Protein AF-A0A497M819-F1 (afdb_monomer)

Foldseek 3Di:
DDDQDDPVLLDPPRDPVVSVVSLLVSLVVVLVVCLVVVAQEDFAADLVLLVVVLVVCVVVVVDDDPSVNVVSPPPRNVSRVSSCVCNVVSNHHYDHFHLPQLQPHPQLVCQCVVVVDDRVVSSSVVRVVRRVVVVVVVVVVVD

Solvent-accessible surface area (backbone atoms only — not comparable to full-atom values): 8228 Å² total; per-residue (Å²): 141,86,84,87,80,67,72,68,60,74,42,90,88,52,55,70,68,68,34,50,54,52,50,53,49,49,51,47,57,49,50,52,51,39,40,78,69,70,49,57,68,45,53,40,69,33,59,66,62,53,51,50,51,51,52,50,41,63,71,70,64,67,71,60,56,75,66,57,52,53,58,54,66,64,49,55,54,56,49,52,52,51,48,60,69,50,32,55,82,61,69,24,43,73,39,70,17,82,60,81,53,37,83,79,34,70,69,32,54,52,45,18,66,77,65,73,36,53,75,65,57,28,25,51,50,53,36,41,54,46,19,51,52,50,50,52,54,51,55,66,72,76,108

pLDDT: mean 84.32, std 12.42, range [53.41, 96.88]

Sequence (143 aa):
VKTFWFREITSRGYGRKPAWTKIHQAIHDMLDYAYNHGATLVALESPEVIGYLRYYWIRNGDRKSKNYNFKKSIFRNKIIEVITYKAPLYSLKTIYANPKGTTHSKEHVETMEKHGLDRHTASAYLIALRGIERYTKIQKATV

Mean predicted aligned error: 6.29 Å

Radius of gyration: 16.32 Å; Cα contacts (8 Å, |Δi|>4): 116; chains: 1; bounding box: 44×34×38 Å

Nearest PDB structures (foldseek):
  7c7l-assembly1_B  TM=7.310E-01  e=1.243E-01  uncultured archaeon
  3g56-assembly1_B  TM=2.595E-01  e=8.690E+00  Escherichia coli
  3frq-assembly1_B  TM=2.638E-01  e=9.211E+00  Escherichia coli

Secondary structure (DSSP, 8-state):
------GGGGSTT--HHHHHHHHHHHHHHHHHHHHHTT--EEEEE-HHHHHHHHHHHHHTT----HHHHHHHHHHHHHHHHHHHHHGGGGT-EEEEE--TTSSSSHHHHHHHHHHT--HHHHHHHHHHHHHHHHHHHHHHHH-

Structure (mmCIF, N/CA/C/O backbone):
data_AF-A0A497M819-F1
#
_entry.id   AF-A0A497M819-F1
#
loop_
_atom_site.group_PDB
_atom_site.id
_atom_site.type_symbol
_atom_site.label_atom_id
_atom_site.label_alt_id
_atom_site.label_comp_id
_atom_site.label_asym_id
_atom_site.label_entity_id
_atom_site.label_seq_id
_atom_site.pdbx_PDB_ins_code
_atom_site.Cartn_x
_atom_site.Cartn_y
_atom_site.Cartn_z
_atom_site.occupancy
_atom_site.B_iso_or_equiv
_atom_site.auth_seq_id
_atom_site.auth_comp_id
_atom_site.auth_asym_id
_atom_site.auth_atom_id
_atom_site.pdbx_PDB_model_num
ATOM 1 N N . VAL A 1 1 ? -6.849 -12.524 -1.529 1.00 81.44 1 VAL A N 1
ATOM 2 C CA . VAL A 1 1 ? -5.703 -11.580 -1.573 1.00 81.44 1 VAL A CA 1
ATOM 3 C C . VAL A 1 1 ? -4.996 -11.756 -2.906 1.00 81.44 1 VAL A C 1
ATOM 5 O O . VAL A 1 1 ? -4.709 -12.894 -3.256 1.00 81.44 1 VAL A O 1
ATOM 8 N N . LYS A 1 2 ? -4.767 -10.677 -3.666 1.00 88.94 2 LYS A N 1
ATOM 9 C CA . LYS A 1 2 ? -4.138 -10.729 -4.997 1.00 88.94 2 LYS A CA 1
ATOM 10 C C . LYS A 1 2 ? -2.873 -9.874 -5.019 1.00 88.94 2 LYS A C 1
ATOM 12 O O . LYS A 1 2 ? -2.918 -8.703 -4.653 1.00 88.94 2 LYS A O 1
ATOM 17 N N . THR A 1 3 ? -1.767 -10.459 -5.474 1.00 89.69 3 THR A N 1
ATOM 18 C CA . THR A 1 3 ? -0.471 -9.776 -5.598 1.00 89.69 3 THR A CA 1
ATOM 19 C C . THR A 1 3 ? -0.123 -9.586 -7.067 1.00 89.69 3 THR A C 1
ATOM 21 O O . THR A 1 3 ? -0.091 -10.547 -7.835 1.00 89.69 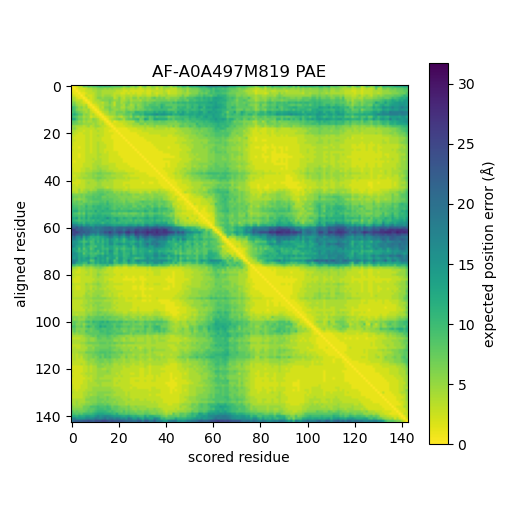3 THR A O 1
ATOM 24 N N . PHE A 1 4 ? 0.168 -8.346 -7.455 1.00 89.00 4 PHE A N 1
ATOM 25 C CA . PHE A 1 4 ? 0.479 -7.973 -8.834 1.00 89.00 4 PHE A CA 1
ATOM 26 C C . PHE A 1 4 ? 1.997 -7.953 -9.039 1.00 89.00 4 PHE A C 1
ATOM 28 O O . PHE A 1 4 ? 2.684 -7.005 -8.657 1.00 89.00 4 PHE A O 1
ATOM 35 N N . TRP A 1 5 ? 2.534 -9.032 -9.613 1.00 82.62 5 TRP A N 1
ATOM 36 C CA . TRP A 1 5 ? 3.964 -9.183 -9.878 1.00 82.62 5 TRP A CA 1
ATOM 37 C C . TRP A 1 5 ? 4.328 -8.724 -11.289 1.00 82.62 5 TRP A C 1
ATOM 39 O O . TRP A 1 5 ? 3.679 -9.088 -12.260 1.00 82.62 5 TRP A O 1
ATOM 49 N N . PHE A 1 6 ? 5.444 -8.009 -11.416 1.00 79.50 6 PHE A N 1
ATOM 50 C CA . PHE A 1 6 ? 6.001 -7.586 -12.705 1.00 79.50 6 PHE A CA 1
ATOM 51 C C . PHE A 1 6 ? 7.522 -7.808 -12.743 1.00 79.50 6 PHE A C 1
ATOM 53 O O . PHE A 1 6 ? 8.304 -6.885 -12.939 1.00 79.50 6 PHE A O 1
ATOM 60 N N . ARG A 1 7 ? 7.978 -9.048 -12.508 1.00 73.88 7 ARG A N 1
ATOM 61 C CA . ARG A 1 7 ? 9.411 -9.392 -12.324 1.00 73.88 7 ARG A CA 1
ATOM 62 C C . ARG A 1 7 ? 10.308 -8.957 -13.488 1.00 73.88 7 ARG A C 1
ATOM 64 O O . ARG A 1 7 ? 11.427 -8.489 -13.264 1.00 73.88 7 ARG A O 1
ATOM 71 N N . GLU A 1 8 ? 9.789 -9.054 -14.705 1.00 75.94 8 GLU A N 1
ATOM 72 C CA . GLU A 1 8 ? 10.497 -8.777 -15.959 1.00 75.94 8 GLU A CA 1
ATOM 73 C C . GLU A 1 8 ? 11.027 -7.341 -16.053 1.00 75.94 8 GLU A C 1
ATOM 75 O O . GLU A 1 8 ? 12.103 -7.119 -16.604 1.00 75.94 8 GLU A O 1
ATOM 80 N N . ILE A 1 9 ? 10.335 -6.366 -15.445 1.00 75.75 9 ILE A N 1
ATOM 81 C CA . ILE A 1 9 ? 10.738 -4.951 -15.515 1.00 75.75 9 ILE A CA 1
ATOM 82 C C . ILE A 1 9 ? 12.023 -4.664 -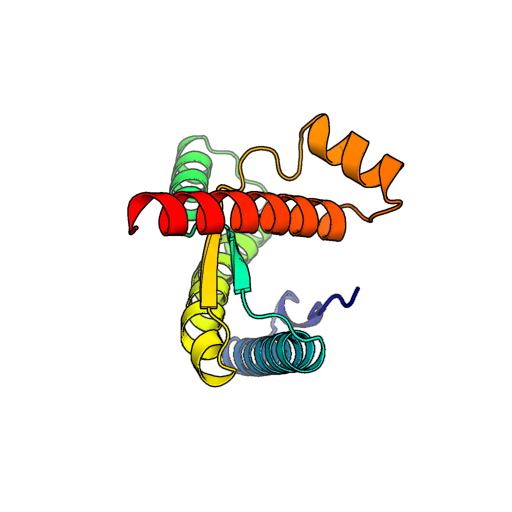14.737 1.00 75.75 9 ILE A C 1
ATOM 84 O O . ILE A 1 9 ? 12.642 -3.616 -14.910 1.00 75.75 9 ILE A O 1
ATOM 88 N N . THR A 1 10 ? 12.406 -5.572 -13.836 1.00 65.56 10 THR A N 1
ATOM 89 C CA . THR A 1 10 ? 13.624 -5.434 -13.043 1.00 65.56 10 THR A CA 1
ATOM 90 C C . THR A 1 10 ? 14.830 -6.097 -13.712 1.00 65.56 10 THR A C 1
ATOM 92 O O . THR A 1 10 ? 15.935 -6.002 -13.175 1.00 65.56 10 THR A O 1
ATOM 95 N N . SER A 1 11 ? 14.673 -6.744 -14.870 1.00 72.31 11 SER A N 1
ATOM 96 C CA . SER A 1 11 ? 15.772 -7.377 -15.606 1.00 72.31 11 SER A CA 1
ATOM 97 C C . SER A 1 11 ? 16.719 -6.345 -16.234 1.00 72.31 11 SER A C 1
ATOM 99 O O . SER A 1 11 ? 16.312 -5.256 -16.642 1.00 72.31 11 SER A O 1
ATOM 101 N N . ARG A 1 12 ? 18.022 -6.664 -16.296 1.00 65.31 12 ARG A N 1
ATOM 102 C CA . ARG A 1 12 ? 19.019 -5.811 -16.975 1.00 65.31 12 ARG A CA 1
ATOM 103 C C . ARG A 1 12 ? 18.708 -5.753 -18.475 1.00 65.31 12 ARG A C 1
ATOM 105 O O . ARG A 1 12 ? 18.407 -6.779 -19.066 1.00 65.31 12 ARG A O 1
ATOM 112 N N . GLY A 1 13 ? 18.787 -4.560 -19.068 1.00 69.81 13 GLY A N 1
ATOM 113 C CA . GLY A 1 13 ? 18.481 -4.337 -20.488 1.00 69.81 13 GLY A CA 1
ATOM 114 C C . GLY A 1 13 ? 16.996 -4.119 -20.798 1.00 69.81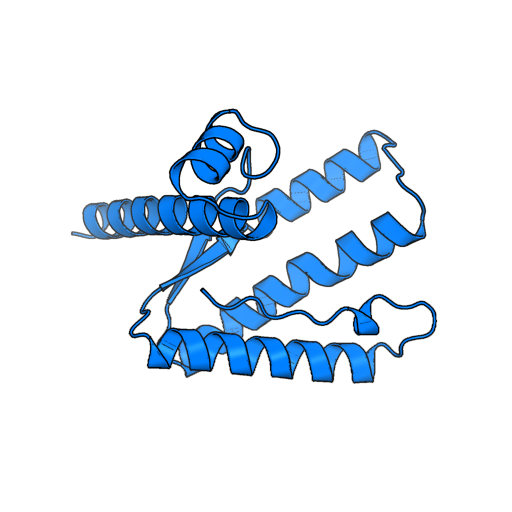 13 GLY A C 1
ATOM 115 O O . GLY A 1 13 ? 16.661 -3.797 -21.933 1.00 69.81 13 GLY A O 1
ATOM 116 N N . TYR A 1 14 ? 16.104 -4.225 -19.807 1.00 74.31 14 TYR A N 1
ATOM 117 C CA . TYR A 1 14 ? 14.687 -3.954 -20.024 1.00 74.31 14 TYR A CA 1
ATOM 118 C C . TYR A 1 14 ? 14.453 -2.453 -20.259 1.00 74.31 14 TYR A C 1
ATOM 120 O O . TYR A 1 14 ? 14.812 -1.608 -19.433 1.00 74.31 14 TYR A O 1
ATOM 128 N N . GLY A 1 15 ? 13.869 -2.111 -21.409 1.00 75.44 15 GLY A N 1
ATOM 129 C CA . GLY A 1 15 ? 13.656 -0.724 -21.812 1.00 75.44 15 GLY A CA 1
ATOM 130 C C . GLY A 1 15 ? 12.753 0.039 -20.837 1.00 75.44 15 GLY A C 1
ATOM 131 O O . GLY A 1 15 ? 11.742 -0.472 -20.355 1.00 75.44 15 GLY A O 1
ATOM 132 N N . ARG A 1 16 ? 13.069 1.313 -20.577 1.00 73.31 16 ARG A N 1
ATOM 133 C CA . ARG A 1 16 ? 12.290 2.146 -19.643 1.00 73.31 16 ARG A CA 1
ATOM 134 C C . ARG A 1 16 ? 10.839 2.344 -20.098 1.00 73.31 16 ARG A C 1
ATOM 136 O O . ARG A 1 16 ? 9.938 2.246 -19.273 1.00 73.31 16 ARG A O 1
ATOM 143 N N . LYS A 1 17 ? 10.605 2.607 -21.390 1.00 79.25 17 LYS A N 1
ATOM 144 C CA . LYS A 1 17 ? 9.252 2.772 -21.955 1.00 79.25 17 LYS A CA 1
ATOM 145 C C . LYS A 1 17 ? 8.377 1.520 -21.748 1.00 79.25 17 LYS A C 1
ATOM 147 O O . LYS A 1 17 ? 7.352 1.651 -21.083 1.00 79.25 17 LYS A O 1
ATOM 152 N N . PRO A 1 18 ? 8.784 0.311 -22.188 1.00 83.81 18 PRO A N 1
ATOM 153 C CA . PRO A 1 18 ? 7.983 -0.893 -21.962 1.00 83.81 18 PRO A CA 1
ATOM 154 C C . PRO A 1 18 ? 7.846 -1.267 -20.477 1.00 83.81 18 PRO A C 1
ATOM 156 O O . PRO A 1 18 ? 6.902 -1.969 -20.116 1.00 83.81 18 PRO A O 1
ATOM 159 N N . ALA A 1 19 ? 8.747 -0.806 -19.595 1.00 84.06 19 ALA A N 1
ATOM 160 C CA . ALA A 1 19 ? 8.608 -1.019 -18.147 1.00 84.06 19 ALA A CA 1
ATOM 161 C C . ALA A 1 19 ? 7.407 -0.257 -17.607 1.00 84.06 19 ALA A C 1
ATOM 163 O O . ALA A 1 19 ? 6.566 -0.831 -16.922 1.00 84.06 19 ALA A O 1
ATOM 164 N N . TRP A 1 20 ? 7.305 1.021 -17.967 1.00 86.19 20 TRP A N 1
ATOM 165 C CA . TRP A 1 20 ? 6.212 1.876 -17.526 1.00 86.19 20 TRP A CA 1
ATOM 166 C C . TRP A 1 20 ? 4.860 1.445 -18.084 1.00 86.19 20 TRP A C 1
ATOM 168 O O . TRP A 1 20 ? 3.884 1.496 -17.345 1.00 86.19 20 TRP A O 1
ATOM 178 N N . THR A 1 21 ? 4.799 0.929 -19.315 1.00 89.50 21 THR A N 1
ATOM 179 C CA . THR A 1 21 ? 3.566 0.331 -19.851 1.00 89.50 21 THR A CA 1
ATOM 180 C C . THR A 1 21 ? 3.076 -0.825 -18.975 1.00 89.50 21 THR A C 1
ATOM 182 O O . THR A 1 21 ? 1.923 -0.821 -18.552 1.00 89.50 21 THR A O 1
ATOM 185 N N . LYS A 1 22 ? 3.956 -1.774 -18.618 1.00 89.56 22 LYS A N 1
ATOM 186 C CA . LYS A 1 22 ? 3.586 -2.908 -17.749 1.00 89.56 22 LYS A CA 1
ATOM 187 C C . LYS A 1 22 ? 3.221 -2.477 -16.330 1.00 89.56 22 LYS A C 1
ATOM 189 O O . LYS A 1 22 ? 2.272 -3.004 -15.764 1.00 89.56 22 LYS A O 1
ATOM 194 N N . ILE A 1 23 ? 3.938 -1.505 -15.764 1.00 89.00 23 ILE A N 1
ATOM 195 C CA . ILE A 1 23 ? 3.599 -0.930 -14.452 1.00 89.00 23 ILE A CA 1
ATOM 196 C C . ILE A 1 23 ? 2.213 -0.283 -14.498 1.00 89.00 23 ILE A C 1
ATOM 198 O O . ILE A 1 23 ? 1.410 -0.501 -13.599 1.00 89.00 23 ILE A O 1
ATOM 202 N N . HIS A 1 24 ? 1.915 0.503 -15.535 1.00 91.25 24 HIS A N 1
ATOM 203 C CA . HIS A 1 24 ? 0.614 1.148 -15.681 1.00 91.25 24 HIS A CA 1
ATOM 204 C C . HIS A 1 24 ? -0.523 0.140 -15.819 1.00 91.25 24 HIS A C 1
ATOM 206 O O . HIS A 1 24 ? -1.572 0.380 -15.224 1.00 91.25 24 HIS A O 1
ATOM 212 N N . GLN A 1 25 ? -0.305 -0.956 -16.551 1.00 93.19 25 GLN A N 1
ATOM 213 C CA . GLN A 1 25 ? -1.265 -2.054 -16.643 1.00 93.19 25 GLN A CA 1
ATOM 214 C C . GLN A 1 25 ? -1.471 -2.718 -15.279 1.00 93.19 25 GLN A C 1
ATOM 216 O O . GLN A 1 25 ? -2.595 -2.827 -14.817 1.00 93.19 25 GLN A O 1
ATOM 221 N N . ALA A 1 26 ? -0.392 -3.057 -14.568 1.00 93.06 26 ALA A N 1
ATOM 222 C CA . ALA A 1 26 ? -0.501 -3.668 -13.246 1.00 93.06 26 ALA A CA 1
ATOM 223 C C . ALA A 1 26 ? -1.210 -2.759 -12.225 1.00 93.06 26 ALA A C 1
ATOM 225 O O . ALA A 1 26 ? -1.976 -3.243 -11.398 1.00 93.06 26 ALA A O 1
ATOM 226 N N . ILE A 1 27 ? -0.979 -1.441 -12.281 1.00 94.19 27 ILE A N 1
ATOM 227 C CA . ILE A 1 27 ? -1.697 -0.465 -11.445 1.00 94.19 27 ILE A CA 1
ATOM 228 C C . ILE A 1 27 ? -3.179 -0.422 -11.820 1.00 94.19 27 ILE A C 1
ATOM 230 O O . ILE A 1 27 ? -4.017 -0.367 -10.927 1.00 94.19 27 ILE A O 1
ATOM 234 N N . HIS A 1 28 ? -3.503 -0.444 -13.115 1.00 95.38 28 HIS A N 1
ATOM 235 C CA . HIS A 1 28 ? -4.885 -0.508 -13.584 1.00 95.38 28 HIS A CA 1
ATOM 236 C C . HIS A 1 28 ? -5.588 -1.759 -13.047 1.00 95.38 28 HIS A C 1
ATOM 238 O O . HIS A 1 28 ? -6.579 -1.625 -12.337 1.00 95.38 28 HIS A O 1
ATOM 244 N N . ASP A 1 29 ? -5.010 -2.942 -13.270 1.00 95.81 29 ASP A N 1
ATOM 245 C CA . ASP A 1 29 ? -5.577 -4.216 -12.817 1.00 95.81 29 ASP A CA 1
ATOM 246 C C . ASP A 1 29 ? -5.723 -4.268 -11.285 1.00 95.81 29 ASP A C 1
ATOM 248 O O . ASP A 1 29 ? -6.646 -4.887 -10.759 1.00 95.81 29 ASP A O 1
ATOM 252 N N . MET A 1 30 ? -4.806 -3.627 -10.550 1.00 96.19 30 MET A N 1
ATOM 253 C CA . MET A 1 30 ? -4.862 -3.520 -9.091 1.00 96.19 30 MET A CA 1
ATOM 254 C C . MET A 1 30 ? -6.002 -2.618 -8.614 1.00 96.19 30 MET A C 1
ATOM 256 O O . MET A 1 30 ? -6.697 -2.981 -7.665 1.00 96.19 30 MET A O 1
ATOM 260 N N . LEU A 1 31 ? -6.184 -1.450 -9.234 1.00 96.56 31 LEU A N 1
ATOM 261 C CA . LEU A 1 31 ? -7.247 -0.512 -8.867 1.00 96.56 31 LEU A CA 1
ATOM 262 C C . LEU A 1 31 ? -8.626 -1.053 -9.249 1.00 96.56 31 LEU A C 1
ATOM 264 O O . LEU A 1 31 ? -9.540 -0.984 -8.432 1.00 96.56 31 LEU A O 1
ATOM 268 N N . ASP A 1 32 ? -8.749 -1.658 -10.430 1.00 96.81 32 ASP A N 1
ATOM 269 C CA . ASP A 1 32 ? -9.966 -2.345 -10.863 1.00 96.81 32 ASP A CA 1
ATOM 270 C C . ASP A 1 32 ? -10.313 -3.508 -9.922 1.00 96.81 32 ASP A C 1
ATOM 272 O O . ASP A 1 32 ? -11.435 -3.609 -9.428 1.00 96.81 32 ASP A O 1
ATOM 276 N N . TYR A 1 33 ? -9.324 -4.332 -9.557 1.00 96.69 33 TYR A N 1
ATOM 277 C CA . TYR A 1 33 ? -9.521 -5.384 -8.562 1.00 96.69 33 TYR A CA 1
ATOM 278 C C . TYR A 1 33 ? -10.010 -4.819 -7.224 1.00 96.69 33 TYR A C 1
ATOM 280 O O . TYR A 1 33 ? -10.967 -5.343 -6.662 1.00 96.69 33 TYR A O 1
ATOM 288 N N . ALA A 1 34 ? -9.388 -3.752 -6.714 1.00 95.81 34 ALA A N 1
ATOM 289 C CA . ALA A 1 34 ? -9.790 -3.136 -5.452 1.00 95.81 34 ALA A CA 1
ATOM 290 C C . ALA A 1 34 ? -11.234 -2.609 -5.506 1.00 95.81 34 ALA A C 1
ATOM 292 O O . ALA A 1 34 ? -12.017 -2.886 -4.597 1.00 95.81 34 ALA A O 1
ATOM 293 N N . TYR A 1 35 ? -11.596 -1.914 -6.585 1.00 96.25 35 TYR A N 1
ATOM 294 C CA . TYR A 1 35 ? -12.943 -1.395 -6.807 1.00 96.25 35 TYR A CA 1
ATOM 295 C C . TYR A 1 35 ? -13.993 -2.513 -6.849 1.00 96.25 35 TYR A C 1
ATOM 297 O O . TYR A 1 35 ? -14.960 -2.481 -6.091 1.00 96.25 35 TYR A O 1
ATOM 305 N N . ASN A 1 36 ? -13.754 -3.561 -7.643 1.00 96.50 36 ASN A N 1
ATOM 306 C CA . ASN A 1 36 ? -14.670 -4.699 -7.772 1.00 96.50 36 ASN A CA 1
ATOM 307 C C . ASN A 1 36 ? -14.809 -5.524 -6.478 1.00 96.50 36 ASN A C 1
ATOM 309 O O . ASN A 1 36 ? -15.751 -6.297 -6.337 1.00 96.50 36 ASN A O 1
ATOM 313 N N . HIS A 1 37 ? -13.895 -5.353 -5.517 1.00 95.62 37 HIS A N 1
ATOM 314 C CA . HIS A 1 37 ? -13.979 -5.955 -4.181 1.00 95.62 37 HIS A CA 1
ATOM 315 C C . HIS A 1 37 ? -14.549 -4.991 -3.125 1.00 95.62 37 HIS A C 1
ATOM 317 O O . HIS A 1 37 ? -14.470 -5.274 -1.930 1.00 95.62 37 HIS A O 1
ATOM 323 N N . GLY A 1 38 ? -15.115 -3.854 -3.541 1.00 95.12 38 GLY A N 1
ATOM 324 C CA . GLY A 1 38 ? -15.770 -2.894 -2.652 1.00 95.12 38 GLY A CA 1
ATOM 325 C C . GLY A 1 38 ? -14.808 -2.064 -1.804 1.00 95.12 38 GLY A C 1
ATOM 326 O O . GLY A 1 38 ? -15.219 -1.476 -0.801 1.00 95.12 38 GLY A O 1
ATOM 327 N N . ALA A 1 39 ? -13.522 -2.002 -2.165 1.00 94.88 39 ALA A N 1
ATOM 328 C CA . ALA A 1 39 ? -12.601 -1.103 -1.489 1.00 94.88 39 ALA A CA 1
ATOM 329 C C . ALA A 1 39 ? -13.001 0.354 -1.761 1.00 94.88 39 ALA A C 1
ATOM 331 O O . ALA A 1 39 ? -13.399 0.712 -2.863 1.00 94.88 39 ALA A O 1
ATOM 332 N N . THR A 1 40 ? -12.850 1.212 -0.756 1.00 95.12 40 THR A N 1
ATOM 333 C CA . THR A 1 40 ? -13.066 2.668 -0.874 1.00 95.12 40 THR A CA 1
ATOM 334 C C . THR A 1 40 ? -11.789 3.465 -0.608 1.00 95.12 40 THR A C 1
ATOM 336 O 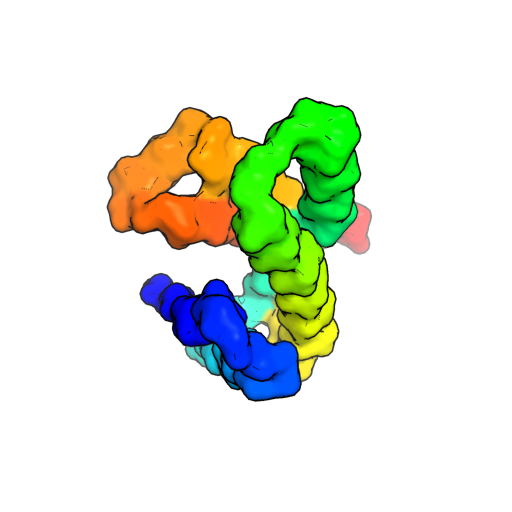O . THR A 1 40 ? -11.714 4.662 -0.893 1.00 95.12 40 THR A O 1
ATOM 339 N N . LEU A 1 41 ? -10.768 2.797 -0.065 1.00 95.38 41 LEU A N 1
ATOM 340 C CA . LEU A 1 41 ? -9.532 3.389 0.417 1.00 95.38 41 LEU A CA 1
ATOM 341 C C . LEU A 1 41 ? -8.336 2.515 0.026 1.00 95.38 41 LEU A C 1
ATOM 343 O O . LEU A 1 41 ? -8.317 1.316 0.292 1.00 95.38 41 LEU A O 1
ATOM 347 N N . VAL A 1 42 ? -7.310 3.138 -0.547 1.00 96.31 42 VAL A N 1
ATOM 348 C CA . VAL A 1 42 ? -6.017 2.530 -0.864 1.00 96.31 42 VAL A CA 1
ATOM 349 C C . VAL A 1 42 ? -4.958 3.133 0.054 1.00 96.31 42 VAL A C 1
ATOM 351 O O . VAL A 1 42 ? -4.683 4.335 0.007 1.00 96.31 42 VAL A O 1
ATOM 354 N N . ALA A 1 43 ? -4.356 2.301 0.902 1.00 95.44 43 ALA A N 1
ATOM 355 C CA . ALA A 1 43 ? -3.263 2.710 1.777 1.00 95.44 43 ALA A CA 1
ATOM 356 C C . ALA A 1 43 ? -1.911 2.558 1.065 1.00 95.44 43 ALA A C 1
ATOM 358 O O . ALA A 1 43 ? -1.589 1.494 0.539 1.00 95.44 43 ALA A O 1
ATOM 359 N N . LEU A 1 44 ? -1.112 3.624 1.067 1.00 93.50 44 LEU A N 1
ATOM 360 C CA . LEU A 1 44 ? 0.201 3.694 0.428 1.00 93.50 44 LEU A CA 1
ATOM 361 C C . LEU A 1 44 ? 1.268 4.065 1.460 1.00 93.50 44 LEU A C 1
ATOM 363 O O . LEU A 1 44 ? 1.004 4.787 2.421 1.00 93.50 44 LEU A O 1
ATOM 367 N N . GLU A 1 45 ? 2.498 3.600 1.262 1.00 89.69 45 GLU A N 1
ATOM 368 C CA . GLU A 1 45 ? 3.630 4.079 2.059 1.00 89.69 45 GLU A CA 1
ATOM 369 C C . GLU A 1 45 ? 3.853 5.583 1.807 1.00 89.69 45 GLU A C 1
ATOM 371 O O . GLU A 1 45 ? 3.761 6.046 0.671 1.00 89.69 45 GLU A O 1
ATOM 376 N N . SER A 1 46 ? 4.162 6.355 2.854 1.00 87.69 46 SER A N 1
ATOM 377 C CA . SER A 1 46 ? 4.432 7.794 2.715 1.00 87.69 46 SER A CA 1
ATOM 378 C C . SER A 1 46 ? 5.673 8.071 1.839 1.00 87.69 46 SER A C 1
ATOM 380 O O . SER A 1 46 ? 6.779 7.653 2.214 1.00 87.69 46 SER A O 1
ATOM 382 N N . PRO A 1 47 ? 5.538 8.823 0.722 1.00 82.56 47 PRO A N 1
ATOM 383 C CA . PRO A 1 47 ? 6.663 9.203 -0.137 1.00 82.56 47 PRO A CA 1
ATOM 384 C C . PRO A 1 47 ? 7.749 9.997 0.592 1.00 82.56 47 PRO A C 1
ATOM 386 O O . PRO A 1 47 ? 8.931 9.836 0.291 1.00 82.56 47 PRO A O 1
ATOM 389 N N . GLU A 1 48 ? 7.367 10.825 1.567 1.00 81.75 48 GLU A N 1
ATOM 390 C CA . GLU A 1 48 ? 8.291 11.641 2.365 1.00 81.75 48 GLU A CA 1
ATOM 391 C C . GLU A 1 48 ? 9.204 10.762 3.219 1.00 81.75 48 GLU A C 1
ATOM 393 O O . GLU A 1 48 ? 10.425 10.921 3.205 1.00 81.75 48 GLU A O 1
ATOM 398 N N . VAL A 1 49 ? 8.625 9.768 3.905 1.00 80.62 49 VAL A N 1
ATOM 399 C CA . VAL A 1 49 ? 9.388 8.824 4.733 1.00 80.62 49 VAL A CA 1
ATOM 400 C C . VAL A 1 49 ? 10.316 7.983 3.857 1.00 80.62 49 VAL A C 1
ATOM 402 O O . VAL A 1 49 ? 11.477 7.776 4.208 1.00 80.62 49 VAL A O 1
ATOM 405 N N . ILE A 1 50 ? 9.850 7.544 2.684 1.00 76.19 50 ILE A N 1
ATOM 406 C CA . ILE A 1 50 ? 10.692 6.823 1.718 1.00 76.19 50 ILE A CA 1
ATOM 407 C C . ILE A 1 50 ? 11.824 7.720 1.198 1.00 76.19 50 ILE A C 1
ATOM 409 O O . ILE A 1 50 ? 12.965 7.265 1.077 1.00 76.19 50 ILE A O 1
ATOM 413 N N . GLY A 1 51 ? 11.534 8.989 0.909 1.00 73.19 51 GLY A N 1
ATOM 414 C CA . GLY A 1 51 ? 12.514 9.984 0.479 1.00 73.19 51 GLY A CA 1
ATOM 415 C C . GLY A 1 51 ? 13.594 10.234 1.532 1.00 73.19 51 GLY A C 1
ATOM 416 O O . GLY A 1 51 ? 14.782 10.227 1.205 1.00 73.19 51 GLY A O 1
ATOM 417 N N . TYR A 1 52 ? 13.198 10.360 2.799 1.00 76.88 52 TYR A N 1
ATOM 418 C CA . TYR A 1 52 ? 14.118 10.514 3.923 1.00 76.88 52 TYR A CA 1
ATOM 419 C C . TYR A 1 52 ? 14.994 9.271 4.129 1.00 76.88 52 TYR A C 1
ATOM 421 O O . TYR A 1 52 ? 16.216 9.384 4.229 1.00 76.88 52 TYR A O 1
ATOM 429 N N . LEU A 1 53 ? 14.403 8.069 4.105 1.00 72.38 53 LEU A N 1
ATOM 430 C CA . LEU A 1 53 ? 15.153 6.809 4.191 1.00 72.38 53 LEU A CA 1
ATOM 431 C C . LEU A 1 53 ? 16.176 6.685 3.057 1.00 72.38 53 LEU A C 1
ATOM 433 O O . LEU A 1 53 ? 17.313 6.279 3.290 1.00 72.38 53 LEU A O 1
ATOM 437 N N . ARG A 1 54 ? 15.804 7.091 1.837 1.00 69.00 54 ARG A N 1
ATOM 438 C CA . ARG A 1 54 ? 16.724 7.151 0.696 1.00 69.00 54 ARG A CA 1
ATOM 439 C C . ARG A 1 54 ? 17.901 8.084 0.979 1.00 69.00 54 ARG A C 1
ATOM 441 O O . ARG A 1 54 ? 19.036 7.693 0.722 1.00 69.00 54 ARG A O 1
ATOM 448 N N . TYR A 1 55 ? 17.643 9.297 1.465 1.00 70.88 55 TYR A N 1
ATOM 449 C CA . TYR A 1 55 ? 18.703 10.251 1.799 1.00 70.88 55 TYR A CA 1
ATOM 450 C C . TYR A 1 55 ? 19.656 9.681 2.857 1.00 70.88 55 TYR A C 1
ATOM 452 O O . TYR A 1 55 ? 20.873 9.706 2.673 1.00 70.88 55 TYR A O 1
ATOM 460 N N . TYR A 1 56 ? 19.105 9.087 3.916 1.00 70.50 56 TYR A N 1
ATOM 461 C CA . TYR A 1 56 ? 19.878 8.499 5.005 1.00 70.50 56 TYR A CA 1
ATOM 462 C C . TYR A 1 56 ? 20.750 7.321 4.538 1.00 70.50 56 TYR A C 1
ATOM 464 O O . TYR A 1 56 ? 21.926 7.252 4.879 1.00 70.50 56 TYR A O 1
ATOM 472 N N . TRP A 1 57 ? 20.233 6.441 3.674 1.00 66.75 57 TRP A N 1
ATOM 473 C CA . TRP A 1 57 ? 21.025 5.350 3.083 1.00 66.75 57 TRP A CA 1
ATOM 474 C C . TRP A 1 57 ? 22.170 5.848 2.197 1.00 66.75 57 TRP A C 1
ATOM 476 O O . TRP A 1 57 ? 23.239 5.241 2.177 1.00 66.75 57 TRP A O 1
ATOM 486 N N . ILE A 1 58 ? 21.967 6.954 1.473 1.00 63.56 58 ILE A N 1
ATOM 487 C CA . ILE A 1 58 ? 23.028 7.583 0.675 1.00 63.56 58 ILE A CA 1
ATOM 488 C C . ILE A 1 58 ? 24.117 8.152 1.595 1.00 63.56 58 ILE A C 1
ATOM 490 O O . ILE A 1 58 ? 25.298 7.934 1.331 1.00 63.56 58 ILE A O 1
ATOM 49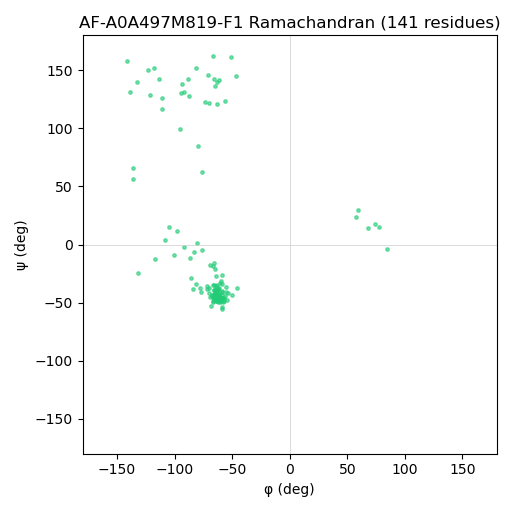4 N N . ARG A 1 59 ? 23.722 8.847 2.670 1.00 66.00 59 ARG A N 1
ATOM 495 C CA . ARG A 1 59 ? 24.624 9.443 3.671 1.00 66.00 59 ARG A CA 1
ATOM 496 C C . ARG A 1 59 ? 25.434 8.401 4.442 1.00 66.00 59 ARG A C 1
ATOM 498 O O . ARG A 1 59 ? 26.631 8.591 4.610 1.00 66.00 59 ARG A O 1
ATOM 505 N N . ASN A 1 60 ? 24.805 7.307 4.866 1.00 64.56 60 ASN A N 1
ATOM 506 C CA . ASN A 1 60 ? 25.439 6.281 5.698 1.00 64.56 60 ASN A CA 1
ATOM 507 C C . ASN A 1 60 ? 26.303 5.284 4.915 1.00 64.56 60 ASN A C 1
ATOM 509 O O . ASN A 1 60 ? 26.841 4.350 5.500 1.00 64.56 60 ASN A O 1
ATOM 513 N N . GLY A 1 61 ? 26.428 5.445 3.594 1.00 54.38 61 GLY A N 1
ATOM 514 C CA . GLY A 1 61 ? 27.300 4.596 2.784 1.00 54.38 61 GLY A CA 1
ATOM 515 C C . GLY A 1 61 ? 26.836 3.143 2.669 1.00 54.38 61 GLY A C 1
ATOM 516 O O . GLY A 1 61 ? 27.609 2.315 2.192 1.00 54.38 61 GLY A O 1
ATOM 517 N N . ASP A 1 62 ? 25.584 2.840 3.037 1.00 57.62 62 ASP A N 1
ATOM 518 C CA . ASP A 1 62 ? 24.998 1.495 3.038 1.00 57.62 62 ASP A CA 1
ATOM 519 C C . ASP A 1 62 ? 24.655 1.069 1.597 1.00 57.62 62 ASP A C 1
ATOM 521 O O . ASP A 1 62 ? 23.510 0.929 1.147 1.00 57.62 62 ASP A O 1
ATOM 525 N N . ARG A 1 63 ? 25.711 0.984 0.787 1.00 53.41 63 ARG A N 1
ATOM 526 C CA . ARG A 1 63 ? 25.664 0.631 -0.618 1.00 53.41 63 ARG A CA 1
ATOM 527 C C . ARG A 1 63 ? 25.550 -0.880 -0.710 1.00 53.41 63 ARG A C 1
ATOM 529 O O . ARG A 1 63 ? 26.511 -1.579 -1.016 1.00 53.41 63 ARG A O 1
ATOM 536 N N . LYS A 1 64 ? 24.316 -1.381 -0.620 1.00 60.91 64 LYS A N 1
ATOM 537 C CA . LYS A 1 64 ? 23.967 -2.562 -1.424 1.00 60.91 64 LYS A CA 1
ATOM 538 C C . LYS A 1 64 ? 24.367 -2.299 -2.887 1.00 60.91 64 LYS A C 1
ATOM 540 O O . LYS A 1 64 ? 24.587 -1.153 -3.285 1.00 60.91 64 LYS A O 1
ATOM 545 N N . SER A 1 65 ? 24.494 -3.347 -3.699 1.00 62.19 65 SER A N 1
ATOM 546 C CA . SER A 1 65 ? 25.048 -3.224 -5.058 1.00 62.19 65 SER A CA 1
ATOM 547 C C . SER A 1 65 ? 24.446 -2.050 -5.857 1.00 62.19 65 SER A C 1
ATOM 549 O O . SER A 1 65 ? 23.257 -1.744 -5.737 1.00 62.19 65 SER A O 1
ATOM 551 N N . LYS A 1 66 ? 25.249 -1.395 -6.714 1.00 59.84 66 LYS A N 1
ATOM 552 C CA . LYS A 1 66 ? 24.834 -0.245 -7.558 1.00 59.84 66 LYS A CA 1
ATOM 553 C C . LYS A 1 66 ? 23.486 -0.484 -8.262 1.00 59.84 66 LYS A C 1
ATOM 555 O O . LYS A 1 66 ? 22.640 0.404 -8.338 1.00 59.84 66 LYS A O 1
ATOM 560 N N . ASN A 1 67 ? 23.256 -1.724 -8.688 1.00 59.09 67 ASN A N 1
ATOM 561 C CA . ASN A 1 67 ? 21.997 -2.204 -9.251 1.00 59.09 67 ASN A CA 1
ATOM 562 C C . ASN A 1 67 ? 20.804 -2.155 -8.290 1.00 59.09 67 ASN A C 1
ATOM 564 O O . ASN A 1 67 ? 19.712 -1.755 -8.686 1.00 59.09 67 ASN A O 1
ATOM 568 N N . TYR A 1 68 ? 20.982 -2.623 -7.056 1.00 59.56 68 TYR A N 1
ATOM 569 C CA . TYR A 1 68 ? 19.924 -2.677 -6.052 1.00 59.56 68 TYR A CA 1
ATOM 570 C C . TYR A 1 68 ? 19.446 -1.266 -5.686 1.00 59.56 68 TYR A C 1
ATOM 572 O O . TYR A 1 68 ? 18.242 -1.008 -5.634 1.00 59.56 68 TYR A O 1
ATOM 580 N N . ASN A 1 69 ? 20.383 -0.327 -5.534 1.00 62.09 69 ASN A N 1
ATOM 581 C CA . ASN A 1 69 ? 20.080 1.068 -5.207 1.00 62.09 69 ASN A CA 1
ATOM 582 C C . ASN A 1 69 ? 19.402 1.819 -6.365 1.00 62.09 69 ASN A C 1
ATOM 584 O O . ASN A 1 69 ? 18.465 2.591 -6.145 1.00 62.09 69 ASN A O 1
ATOM 588 N N . PHE A 1 70 ? 19.809 1.552 -7.609 1.00 61.41 70 PHE A N 1
ATOM 589 C CA . PHE A 1 70 ? 19.147 2.103 -8.793 1.00 61.41 70 PHE A CA 1
ATOM 590 C C . PHE A 1 70 ? 17.700 1.598 -8.928 1.00 61.41 70 PHE A C 1
ATOM 592 O O . PHE A 1 70 ? 16.775 2.396 -9.075 1.00 61.41 70 PHE A O 1
ATOM 599 N N . LYS A 1 71 ? 17.478 0.283 -8.776 1.00 61.41 71 LYS A N 1
ATOM 600 C CA . LYS A 1 71 ? 16.136 -0.323 -8.839 1.00 61.41 71 LYS A CA 1
ATOM 601 C C . LYS A 1 71 ? 15.213 0.168 -7.721 1.00 61.41 71 LYS A C 1
ATOM 603 O O . LYS A 1 71 ? 14.037 0.400 -7.965 1.00 61.41 71 LYS A O 1
ATOM 608 N N . LYS A 1 72 ? 15.715 0.358 -6.497 1.00 61.88 72 LYS A N 1
ATOM 609 C CA . LYS A 1 72 ? 14.880 0.856 -5.390 1.00 61.88 72 LYS A CA 1
ATOM 610 C C . LYS A 1 72 ? 14.503 2.332 -5.521 1.00 61.88 72 LYS A C 1
ATOM 612 O O . LYS A 1 72 ? 13.383 2.688 -5.165 1.00 61.88 72 LYS A O 1
ATOM 617 N N . SER A 1 73 ? 15.422 3.177 -5.991 1.00 56.12 73 SER A N 1
ATOM 618 C CA . SER A 1 73 ? 15.253 4.637 -5.933 1.00 56.12 73 SER A CA 1
ATOM 619 C C . SER A 1 73 ? 14.313 5.201 -7.001 1.00 56.12 73 SER A C 1
ATOM 621 O O . SER A 1 73 ? 13.542 6.105 -6.698 1.00 56.12 73 SER A O 1
ATOM 623 N N . ILE A 1 74 ? 14.328 4.661 -8.223 1.00 56.78 74 ILE A N 1
ATOM 624 C CA . ILE A 1 74 ? 13.488 5.155 -9.328 1.00 56.78 74 ILE A CA 1
ATOM 625 C C . ILE A 1 74 ? 12.051 4.622 -9.257 1.00 56.78 74 ILE A C 1
ATOM 627 O O . ILE A 1 74 ? 11.115 5.324 -9.633 1.00 56.78 74 ILE A O 1
ATOM 631 N N . PHE A 1 75 ? 11.861 3.390 -8.778 1.00 58.59 75 PHE A N 1
ATOM 632 C CA . PHE A 1 75 ? 10.569 2.714 -8.894 1.00 58.59 75 PHE A CA 1
ATOM 633 C C . PHE A 1 75 ? 9.579 3.079 -7.779 1.00 58.59 75 PHE A C 1
ATOM 635 O O . PHE A 1 75 ? 8.401 3.240 -8.066 1.00 58.59 75 PHE A O 1
ATOM 642 N 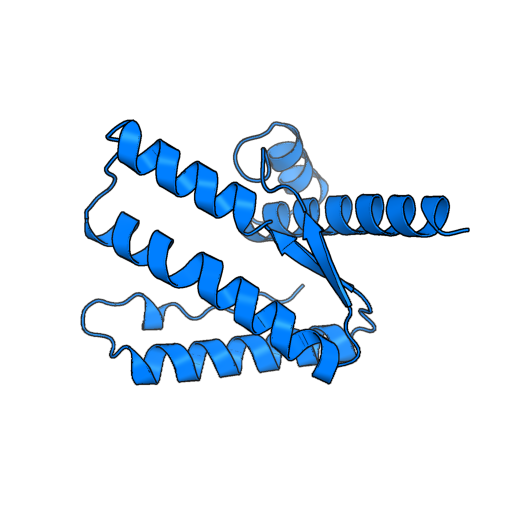N . ARG A 1 76 ? 10.010 3.255 -6.521 1.00 67.94 76 ARG A N 1
ATOM 643 C CA . ARG A 1 76 ? 9.057 3.382 -5.397 1.00 67.94 76 ARG A CA 1
ATOM 644 C C . ARG A 1 76 ? 8.229 4.668 -5.417 1.00 67.94 76 ARG A C 1
ATOM 646 O O . ARG A 1 76 ? 7.007 4.582 -5.398 1.00 67.94 76 ARG A O 1
ATOM 653 N N . ASN A 1 77 ? 8.864 5.837 -5.507 1.00 74.81 77 ASN A N 1
ATOM 654 C CA . ASN A 1 77 ? 8.134 7.110 -5.414 1.00 74.81 77 ASN A CA 1
ATOM 655 C C . ASN A 1 77 ? 7.211 7.326 -6.616 1.00 74.81 77 ASN A C 1
ATOM 657 O O . ASN A 1 77 ? 6.044 7.660 -6.448 1.00 74.81 77 ASN A O 1
ATOM 661 N N . LYS A 1 78 ? 7.705 7.044 -7.826 1.00 83.50 78 LYS A N 1
ATOM 662 C CA . LYS A 1 78 ? 6.937 7.243 -9.056 1.00 83.50 78 LYS A CA 1
ATOM 663 C C . LYS A 1 78 ? 5.730 6.298 -9.150 1.00 83.50 78 LYS A C 1
ATOM 665 O O . LYS A 1 78 ? 4.690 6.704 -9.648 1.00 83.50 78 LYS A O 1
ATOM 670 N N . ILE A 1 79 ? 5.837 5.062 -8.651 1.00 88.56 79 ILE A N 1
ATOM 671 C CA . ILE A 1 79 ? 4.691 4.138 -8.579 1.00 88.56 79 ILE A CA 1
ATOM 672 C C . ILE A 1 79 ? 3.633 4.662 -7.604 1.00 88.56 79 ILE A C 1
ATOM 674 O O . ILE A 1 79 ? 2.459 4.684 -7.963 1.00 88.56 79 ILE A O 1
ATOM 678 N N . ILE A 1 80 ? 4.039 5.118 -6.412 1.00 90.00 80 ILE A N 1
ATOM 679 C CA . ILE A 1 80 ? 3.110 5.685 -5.422 1.00 90.00 80 ILE A CA 1
ATOM 680 C C . ILE A 1 80 ? 2.383 6.899 -6.012 1.00 90.00 80 ILE A C 1
ATOM 682 O O . ILE A 1 80 ? 1.161 6.944 -5.956 1.00 90.00 80 ILE A O 1
ATOM 686 N N . GLU A 1 81 ? 3.106 7.818 -6.662 1.00 90.56 81 GLU A N 1
ATOM 687 C CA . GLU A 1 81 ? 2.515 8.969 -7.362 1.00 90.56 81 GLU A CA 1
ATOM 688 C C . GLU A 1 81 ? 1.460 8.551 -8.396 1.00 90.56 81 GLU A C 1
ATOM 690 O O . GLU A 1 81 ? 0.366 9.112 -8.428 1.00 90.56 81 GLU A O 1
ATOM 695 N N . VAL A 1 82 ? 1.769 7.559 -9.242 1.00 93.19 82 VAL A N 1
ATOM 696 C CA . VAL A 1 82 ? 0.840 7.095 -10.282 1.00 93.19 82 VAL A CA 1
ATOM 697 C C . VAL A 1 82 ? -0.401 6.450 -9.669 1.00 93.19 82 VAL A C 1
ATOM 699 O O . VAL A 1 82 ? -1.499 6.681 -10.170 1.00 93.19 82 VAL A O 1
ATOM 702 N N . ILE A 1 83 ? -0.259 5.673 -8.589 1.00 95.00 83 ILE A N 1
ATOM 703 C CA . ILE A 1 83 ? -1.411 5.097 -7.883 1.00 95.00 83 ILE A CA 1
ATOM 704 C C . ILE A 1 83 ? -2.266 6.214 -7.283 1.00 95.00 83 ILE A C 1
ATOM 706 O O . ILE A 1 83 ? -3.472 6.219 -7.505 1.00 95.00 83 ILE A O 1
ATOM 710 N N . THR A 1 84 ? -1.657 7.185 -6.597 1.00 95.44 84 THR A N 1
ATOM 711 C CA . THR A 1 84 ? -2.363 8.342 -6.026 1.00 95.44 84 THR A CA 1
ATOM 712 C C . THR A 1 84 ? -3.148 9.111 -7.082 1.00 95.44 84 THR A C 1
ATOM 714 O O . THR A 1 84 ? -4.302 9.455 -6.853 1.00 95.44 84 THR A O 1
ATOM 717 N N . TYR A 1 85 ? -2.556 9.350 -8.253 1.00 95.44 85 TYR A N 1
ATOM 718 C CA . TYR A 1 85 ? -3.224 10.073 -9.333 1.00 95.44 85 TYR A CA 1
ATOM 719 C C . TYR A 1 85 ? -4.344 9.259 -10.001 1.00 95.44 85 TYR A C 1
ATOM 721 O O . TYR A 1 85 ? -5.364 9.820 -10.391 1.00 95.44 85 TYR A O 1
ATOM 729 N N . LYS A 1 86 ? -4.173 7.938 -10.144 1.00 96.62 86 LYS A N 1
ATOM 730 C CA . LYS A 1 86 ? -5.149 7.077 -10.831 1.00 96.62 86 LYS A CA 1
ATOM 731 C C . LYS A 1 86 ? -6.282 6.583 -9.938 1.00 96.62 86 LYS A C 1
ATOM 733 O O . LYS A 1 86 ? -7.360 6.332 -10.458 1.00 96.62 86 LYS A O 1
ATOM 738 N N . ALA A 1 87 ? -6.065 6.427 -8.635 1.00 96.88 87 ALA A N 1
ATOM 739 C CA . ALA A 1 87 ? -7.067 5.885 -7.717 1.00 96.88 87 ALA A CA 1
ATOM 740 C C . ALA A 1 87 ? -8.415 6.642 -7.744 1.00 96.88 87 ALA A C 1
ATOM 742 O O . ALA A 1 87 ? -9.445 5.969 -7.823 1.00 96.88 87 ALA A O 1
ATOM 743 N N . PRO A 1 88 ? -8.459 7.991 -7.813 1.00 96.75 88 PRO A N 1
ATOM 744 C CA . PRO A 1 88 ? -9.721 8.723 -7.938 1.00 96.75 88 PRO A CA 1
ATOM 745 C C . PRO A 1 88 ? -10.545 8.364 -9.182 1.00 96.75 88 PRO A C 1
ATOM 747 O O . PRO A 1 88 ? -11.768 8.454 -9.132 1.00 96.75 88 PRO A O 1
ATOM 750 N N . LEU A 1 89 ? -9.911 7.899 -10.269 1.00 96.81 89 LEU A N 1
ATOM 751 C CA . LEU A 1 89 ? -10.610 7.449 -11.484 1.00 96.81 89 LEU A CA 1
ATOM 752 C C . LEU A 1 89 ? -11.452 6.183 -11.250 1.00 96.81 89 LEU A C 1
ATOM 754 O O . LEU A 1 89 ? -12.350 5.902 -12.031 1.00 96.81 89 LEU A O 1
ATOM 758 N N . TYR A 1 90 ? -11.173 5.446 -10.171 1.00 96.62 90 TYR A N 1
ATOM 759 C CA . TYR A 1 90 ? -11.921 4.266 -9.717 1.00 96.62 90 TYR A CA 1
ATOM 760 C C . TYR A 1 90 ? -12.789 4.594 -8.497 1.00 96.62 90 TYR A C 1
ATOM 762 O O . TYR A 1 90 ? -13.185 3.699 -7.759 1.00 96.62 90 TYR A O 1
ATOM 770 N N . SER A 1 91 ? -13.013 5.882 -8.206 1.00 95.25 91 SER A N 1
ATOM 771 C CA . SER A 1 91 ? -13.679 6.340 -6.978 1.00 95.25 91 SER A CA 1
ATOM 772 C C . SER A 1 91 ? -12.991 5.871 -5.683 1.00 95.25 91 SER A C 1
ATOM 774 O O . SER A 1 91 ? -13.609 5.830 -4.620 1.00 95.25 91 SER A O 1
ATOM 776 N N . LEU A 1 92 ? -11.693 5.555 -5.751 1.00 96.81 92 LEU A N 1
ATOM 777 C CA . LEU A 1 92 ? -10.888 5.133 -4.609 1.00 96.81 92 LEU A CA 1
ATOM 778 C C . LEU A 1 92 ? -10.161 6.334 -4.003 1.00 96.81 92 LEU A C 1
ATOM 780 O O . LEU A 1 92 ? -9.468 7.084 -4.695 1.00 96.81 92 LEU A O 1
ATOM 784 N N . LYS A 1 93 ? -10.265 6.493 -2.683 1.00 96.00 93 LYS A N 1
ATOM 785 C CA . LYS A 1 93 ? -9.464 7.465 -1.928 1.00 96.00 93 LYS A CA 1
ATOM 786 C C . LYS A 1 93 ? -8.083 6.885 -1.652 1.00 96.00 93 LYS A C 1
ATOM 788 O O . LYS A 1 93 ? -7.937 5.678 -1.479 1.00 96.00 93 LYS A O 1
ATOM 793 N N . THR A 1 94 ? -7.070 7.733 -1.524 1.00 95.69 94 THR A N 1
ATOM 794 C CA . THR A 1 94 ? -5.730 7.302 -1.101 1.00 95.69 94 THR A CA 1
ATOM 795 C C . THR A 1 94 ? -5.359 7.871 0.252 1.00 95.69 94 THR A C 1
ATOM 797 O O . THR A 1 94 ? -5.634 9.039 0.528 1.00 95.69 94 THR A O 1
ATOM 800 N N . ILE A 1 95 ? -4.670 7.079 1.070 1.00 95.50 95 ILE A N 1
ATOM 801 C CA . ILE A 1 95 ? -4.095 7.542 2.330 1.00 95.50 95 ILE A CA 1
ATOM 802 C C . ILE A 1 95 ? -2.650 7.092 2.478 1.00 95.50 95 ILE A C 1
ATOM 804 O O . ILE A 1 95 ? -2.298 5.961 2.154 1.00 95.50 95 ILE A O 1
ATOM 808 N N . TYR A 1 96 ? -1.813 7.979 3.008 1.00 93.81 96 TYR A N 1
ATOM 809 C CA . TYR A 1 96 ? -0.425 7.659 3.305 1.00 93.81 96 TYR A CA 1
ATOM 810 C C . TYR A 1 96 ? -0.266 7.160 4.739 1.00 93.81 96 TYR A C 1
ATOM 812 O O . TYR A 1 96 ? -0.716 7.802 5.690 1.00 93.81 96 TYR A O 1
ATOM 820 N N . ALA A 1 97 ? 0.428 6.037 4.892 1.00 92.25 97 ALA A N 1
ATOM 821 C CA . ALA A 1 97 ? 0.789 5.444 6.170 1.00 92.25 97 ALA A CA 1
ATOM 822 C C . ALA A 1 97 ? 2.315 5.394 6.338 1.00 92.25 97 ALA A C 1
ATOM 824 O O . ALA A 1 97 ? 3.079 5.319 5.372 1.00 92.25 97 ALA A O 1
ATOM 825 N N . ASN A 1 98 ? 2.776 5.446 7.588 1.00 88.12 98 ASN A N 1
ATOM 826 C CA . ASN A 1 98 ? 4.200 5.361 7.894 1.00 88.12 98 ASN A CA 1
ATOM 827 C C . ASN A 1 98 ? 4.693 3.909 7.711 1.00 88.12 98 ASN A C 1
ATOM 829 O O . ASN A 1 98 ? 4.184 3.021 8.402 1.00 88.12 98 ASN A O 1
ATOM 833 N N . PRO A 1 99 ? 5.703 3.653 6.855 1.00 85.19 99 PRO A N 1
ATOM 834 C CA . PRO A 1 99 ? 6.242 2.312 6.635 1.00 85.19 99 PRO A CA 1
ATOM 835 C C . PRO A 1 99 ? 7.153 1.794 7.760 1.00 85.19 99 PRO A C 1
ATOM 837 O O . PRO A 1 99 ? 7.591 0.644 7.706 1.00 85.19 99 PRO A O 1
ATOM 840 N N . LYS A 1 100 ? 7.478 2.596 8.783 1.00 83.25 100 LYS A N 1
ATOM 841 C CA . LYS A 1 100 ? 8.398 2.200 9.864 1.00 83.25 100 LYS A CA 1
ATOM 842 C C . LYS A 1 100 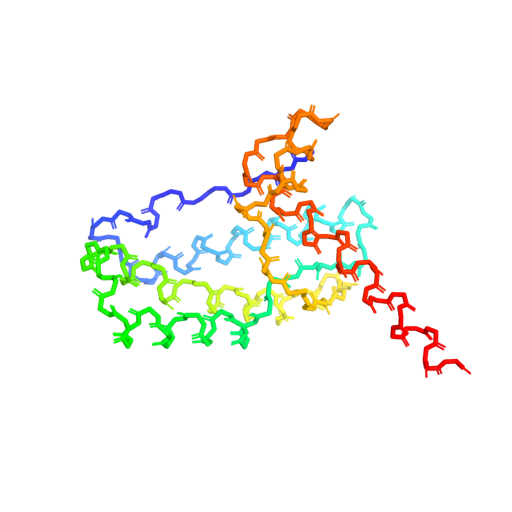? 7.935 0.912 10.556 1.00 83.25 100 LYS A C 1
ATOM 844 O O . LYS A 1 100 ? 6.831 0.851 11.082 1.00 83.25 100 LYS A O 1
ATOM 849 N N . GLY A 1 101 ? 8.790 -0.108 10.591 1.00 79.44 101 GLY A N 1
ATOM 850 C CA . GLY A 1 101 ? 8.479 -1.379 11.255 1.00 79.44 101 GLY A CA 1
ATOM 851 C C . GLY A 1 101 ? 7.551 -2.307 10.464 1.00 79.44 101 GLY A C 1
ATOM 852 O O . GLY A 1 101 ? 7.040 -3.255 11.035 1.00 79.44 101 GLY A O 1
ATOM 853 N N . THR A 1 102 ? 7.340 -2.089 9.165 1.00 82.25 102 THR A N 1
ATOM 854 C CA . THR A 1 102 ? 6.505 -2.983 8.334 1.00 82.25 102 THR A CA 1
ATOM 855 C C . THR A 1 102 ? 7.238 -4.218 7.805 1.00 82.25 102 THR A C 1
ATOM 857 O O . THR A 1 102 ? 6.607 -5.062 7.185 1.00 82.25 102 THR A O 1
ATOM 860 N N . THR A 1 103 ? 8.556 -4.342 8.001 1.00 76.88 103 THR A N 1
ATOM 861 C CA . THR A 1 103 ? 9.363 -5.479 7.489 1.00 76.88 1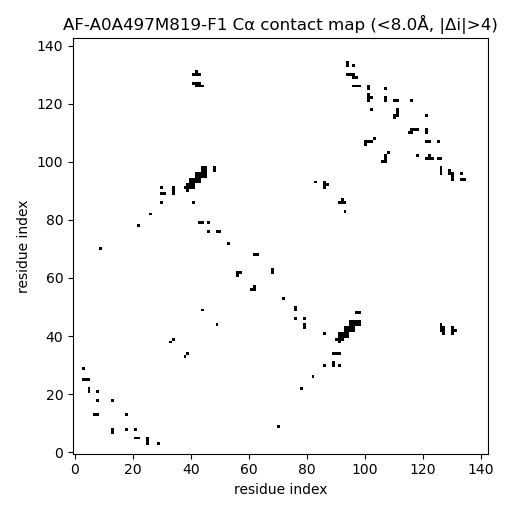03 THR A CA 1
ATOM 862 C C . THR A 1 103 ? 10.283 -6.115 8.538 1.00 76.88 103 THR A C 1
ATOM 864 O O . THR A 1 103 ? 10.672 -7.267 8.391 1.00 76.88 103 THR A O 1
ATOM 867 N N . HIS A 1 104 ? 10.664 -5.373 9.580 1.00 79.25 104 HIS A N 1
ATOM 868 C CA . HIS A 1 104 ? 11.586 -5.827 10.628 1.00 79.25 104 HIS A CA 1
ATOM 869 C C . HIS A 1 104 ? 11.048 -5.401 11.996 1.00 79.25 104 HIS A C 1
ATOM 871 O O . HIS A 1 104 ? 11.601 -4.518 12.648 1.00 79.25 104 HIS A O 1
ATOM 877 N N . SER A 1 105 ? 9.908 -5.958 12.389 1.00 87.94 105 SER A N 1
ATOM 878 C CA . SER A 1 105 ? 9.307 -5.720 13.702 1.00 87.94 105 SER A CA 1
ATOM 879 C C . SER A 1 105 ? 8.707 -7.008 14.247 1.00 87.94 105 SER A C 1
ATOM 881 O O . SER A 1 105 ? 8.380 -7.917 13.484 1.00 87.94 105 SER A O 1
ATOM 883 N N . LYS A 1 106 ? 8.541 -7.064 15.572 1.00 90.56 106 LYS A N 1
ATOM 884 C CA . LYS A 1 106 ? 7.819 -8.156 16.232 1.00 90.56 106 LYS A CA 1
ATOM 885 C C . LYS A 1 106 ? 6.380 -8.246 15.712 1.00 90.56 106 LYS A C 1
ATOM 887 O O . LYS A 1 106 ? 5.941 -9.322 15.339 1.00 90.56 106 LYS A O 1
ATOM 892 N N . GLU A 1 107 ? 5.727 -7.091 15.565 1.00 88.62 107 GLU A N 1
ATOM 893 C CA . GLU A 1 107 ? 4.382 -6.945 14.989 1.00 88.62 107 GLU A CA 1
ATOM 894 C C . GLU A 1 107 ? 4.277 -7.595 13.598 1.00 88.62 107 GLU A C 1
ATOM 896 O O . GLU A 1 107 ? 3.297 -8.269 13.294 1.00 88.62 107 GLU A O 1
ATOM 901 N N . HIS A 1 108 ? 5.298 -7.436 12.749 1.00 91.69 108 HIS A N 1
ATOM 902 C CA . HIS A 1 108 ? 5.332 -8.035 11.413 1.00 91.69 108 HIS A CA 1
ATOM 903 C C . HIS A 1 108 ? 5.446 -9.561 11.456 1.00 91.69 108 HIS A C 1
ATOM 905 O O . HIS A 1 108 ? 4.700 -10.228 10.743 1.00 91.69 108 HIS A O 1
ATOM 911 N N . VAL A 1 109 ? 6.311 -10.106 12.317 1.00 91.62 109 VAL A N 1
ATOM 912 C CA . VAL A 1 109 ? 6.455 -11.562 12.501 1.00 91.62 109 VAL A CA 1
ATOM 913 C C . VAL A 1 109 ? 5.168 -12.164 13.063 1.00 91.62 109 VAL A C 1
ATOM 915 O O . VAL A 1 109 ? 4.624 -13.095 12.478 1.00 91.62 109 VAL A O 1
ATOM 918 N N . GLU A 1 110 ? 4.622 -11.568 14.122 1.00 93.19 110 GLU A N 1
ATOM 919 C CA . GLU A 1 110 ? 3.362 -11.999 14.736 1.00 93.19 110 GLU A CA 1
ATOM 920 C C . GLU A 1 110 ? 2.200 -11.947 13.733 1.00 93.19 110 GLU A C 1
ATOM 922 O O . GLU A 1 110 ? 1.377 -12.856 13.683 1.00 93.19 110 GLU A O 1
ATOM 927 N N . THR A 1 111 ? 2.145 -10.915 12.885 1.00 92.44 111 THR A N 1
ATOM 928 C CA . THR A 1 111 ? 1.135 -10.793 11.823 1.00 92.44 111 THR A CA 1
ATOM 929 C C . THR A 1 111 ? 1.271 -11.902 10.780 1.00 92.44 111 THR A C 1
ATOM 931 O O . THR A 1 111 ? 0.259 -12.452 10.344 1.00 92.44 111 THR A O 1
ATOM 934 N N . MET A 1 112 ? 2.500 -12.238 10.372 1.00 93.75 112 MET A N 1
ATOM 935 C CA . MET A 1 112 ? 2.753 -13.339 9.438 1.00 93.75 112 MET A CA 1
ATOM 936 C C . MET A 1 112 ? 2.287 -14.674 10.015 1.00 93.75 112 MET A C 1
ATOM 938 O O . MET A 1 112 ? 1.574 -15.404 9.333 1.00 93.75 112 MET A O 1
ATOM 942 N N . GLU A 1 113 ? 2.651 -14.972 11.262 1.00 93.69 113 GLU A N 1
ATOM 943 C CA . GLU A 1 113 ? 2.301 -16.227 11.935 1.00 93.69 113 GLU A CA 1
ATOM 944 C C . GLU A 1 113 ? 0.794 -16.335 12.178 1.00 93.69 113 GLU A C 1
ATOM 946 O O . GLU A 1 113 ? 0.170 -17.320 11.788 1.00 93.69 113 GLU A O 1
ATOM 951 N N . LYS A 1 114 ? 0.184 -15.290 12.749 1.00 94.38 114 LYS A N 1
ATOM 952 C CA . LYS A 1 114 ? -1.242 -15.272 13.101 1.00 94.38 114 LYS A CA 1
ATOM 953 C C . LYS A 1 114 ? -2.157 -15.408 11.888 1.00 94.38 114 LYS A C 1
ATOM 955 O O . LYS A 1 114 ? -3.211 -16.031 11.983 1.00 94.38 114 LYS A O 1
ATOM 960 N N . HIS A 1 115 ? -1.790 -14.784 10.771 1.00 91.38 115 HIS A N 1
ATOM 961 C CA . HIS A 1 115 ? -2.633 -14.720 9.576 1.00 91.38 115 HIS A CA 1
ATOM 962 C C . HIS A 1 115 ? -2.118 -15.587 8.415 1.00 91.38 115 HIS A C 1
ATOM 964 O O . HIS A 1 115 ? -2.700 -15.545 7.332 1.00 91.38 115 HIS A O 1
ATOM 970 N N . GLY A 1 116 ? -1.040 -16.356 8.610 1.00 92.31 116 GLY A N 1
ATOM 971 C CA . GLY A 1 116 ? -0.429 -17.192 7.569 1.00 92.31 116 GLY A CA 1
ATOM 972 C C . GLY A 1 116 ? 0.041 -16.401 6.341 1.00 92.31 116 GLY A C 1
ATOM 973 O O . GLY A 1 116 ? -0.009 -16.906 5.221 1.00 92.31 116 GLY A O 1
ATOM 974 N N . LEU A 1 117 ? 0.434 -15.136 6.523 1.00 92.19 117 LEU A N 1
ATOM 975 C CA . LEU A 1 117 ? 0.757 -14.225 5.422 1.00 92.19 117 LEU A CA 1
ATOM 976 C C . LEU A 1 117 ? 2.225 -14.341 5.014 1.00 92.19 117 LEU A C 1
ATOM 978 O O . LEU A 1 117 ? 3.120 -14.416 5.857 1.00 92.19 117 LEU A O 1
ATOM 982 N N . ASP A 1 118 ? 2.498 -14.247 3.711 1.00 92.25 118 ASP A N 1
ATOM 983 C CA . ASP A 1 118 ? 3.869 -14.063 3.247 1.00 92.25 118 ASP A CA 1
ATOM 984 C C . ASP A 1 118 ? 4.411 -12.686 3.665 1.00 92.25 118 ASP A C 1
ATOM 986 O O . ASP A 1 118 ? 3.667 -11.751 3.976 1.00 92.25 118 ASP A O 1
ATOM 990 N N . ARG A 1 119 ? 5.739 -12.541 3.622 1.00 89.44 119 ARG A N 1
ATOM 991 C CA . ARG A 1 119 ? 6.444 -11.328 4.058 1.00 89.44 119 ARG A CA 1
ATOM 992 C C . ARG A 1 119 ? 5.877 -10.044 3.448 1.00 89.44 119 ARG A C 1
ATOM 994 O O . ARG A 1 119 ? 5.775 -9.044 4.157 1.00 89.44 119 ARG A O 1
ATOM 1001 N N . HIS A 1 120 ? 5.566 -10.045 2.153 1.00 90.06 120 HIS A N 1
ATOM 1002 C CA . HIS A 1 120 ? 5.091 -8.855 1.452 1.00 90.06 120 HIS A CA 1
ATOM 1003 C C . HIS A 1 120 ? 3.629 -8.568 1.762 1.00 90.06 120 HIS A C 1
ATOM 1005 O O . HIS A 1 120 ? 3.281 -7.412 2.007 1.00 90.06 120 HIS A O 1
ATOM 1011 N N . THR A 1 121 ? 2.797 -9.607 1.817 1.00 92.19 121 THR A N 1
ATOM 1012 C CA . THR A 1 121 ? 1.391 -9.456 2.196 1.00 92.19 121 THR A CA 1
ATOM 1013 C C . THR A 1 121 ? 1.250 -8.976 3.637 1.00 92.19 121 THR A C 1
ATOM 1015 O O . THR A 1 121 ? 0.453 -8.080 3.892 1.00 92.19 121 THR A O 1
ATOM 1018 N N . ALA A 1 122 ? 2.076 -9.462 4.567 1.00 93.44 122 ALA A N 1
ATOM 1019 C CA . ALA A 1 122 ? 2.096 -8.968 5.943 1.00 93.44 122 ALA A CA 1
ATOM 1020 C C . ALA A 1 122 ? 2.485 -7.483 6.026 1.00 93.44 122 ALA A C 1
ATOM 1022 O O . ALA A 1 122 ? 1.839 -6.714 6.735 1.00 93.44 122 ALA A O 1
ATOM 1023 N N . SER A 1 123 ? 3.486 -7.035 5.256 1.00 91.44 123 SER A N 1
ATOM 1024 C CA . SER A 1 123 ? 3.822 -5.606 5.182 1.00 91.44 123 SER A CA 1
ATOM 1025 C C . SER A 1 123 ? 2.655 -4.773 4.638 1.00 91.44 123 SER A C 1
ATOM 1027 O O . SER A 1 123 ? 2.337 -3.727 5.201 1.00 91.44 123 SER A O 1
ATOM 1029 N N . ALA A 1 124 ? 1.998 -5.241 3.571 1.00 92.56 124 ALA A N 1
ATOM 1030 C CA . ALA A 1 124 ? 0.841 -4.565 2.983 1.00 92.56 124 ALA A CA 1
ATOM 1031 C C . ALA A 1 124 ? -0.354 -4.518 3.951 1.00 92.56 124 ALA A C 1
ATOM 1033 O O . ALA A 1 124 ? -1.021 -3.492 4.055 1.00 92.56 124 ALA A O 1
ATOM 1034 N N . TYR A 1 125 ? -0.577 -5.593 4.707 1.00 93.62 125 TYR A N 1
ATOM 1035 C CA . TYR A 1 125 ? -1.616 -5.676 5.728 1.00 93.62 125 TYR A CA 1
ATOM 1036 C C . TYR A 1 125 ? -1.397 -4.655 6.853 1.00 93.62 125 TYR A C 1
ATOM 1038 O O . TYR A 1 125 ? -2.310 -3.903 7.185 1.00 93.62 125 TYR A O 1
ATOM 1046 N N . LEU A 1 126 ? -0.169 -4.534 7.370 1.00 94.12 126 LEU A N 1
ATOM 1047 C CA . LEU A 1 126 ? 0.164 -3.515 8.375 1.00 94.12 126 LEU A CA 1
ATOM 1048 C C . LEU A 1 126 ? -0.027 -2.085 7.850 1.00 94.12 126 LEU A C 1
ATOM 1050 O O . LEU A 1 126 ? -0.500 -1.211 8.575 1.00 94.12 126 LEU A O 1
ATOM 1054 N N . ILE A 1 127 ? 0.317 -1.832 6.584 1.00 94.38 127 ILE A N 1
ATOM 1055 C CA . ILE A 1 127 ? 0.054 -0.537 5.940 1.00 94.38 127 ILE A CA 1
ATOM 1056 C C . ILE A 1 127 ? -1.449 -0.265 5.844 1.00 94.38 127 ILE A C 1
ATOM 1058 O O . ILE A 1 127 ? -1.874 0.853 6.137 1.00 94.38 127 ILE A O 1
ATOM 1062 N N . ALA A 1 128 ? -2.253 -1.271 5.491 1.00 94.25 128 ALA A N 1
ATOM 1063 C CA . ALA A 1 128 ? -3.705 -1.148 5.432 1.00 94.25 128 ALA A CA 1
ATOM 1064 C C . ALA A 1 128 ? -4.308 -0.816 6.806 1.00 94.25 128 ALA A C 1
ATOM 1066 O O . ALA A 1 128 ? -5.065 0.148 6.909 1.00 94.25 128 ALA A O 1
ATOM 1067 N N . LEU A 1 129 ? -3.908 -1.529 7.867 1.00 94.25 129 LEU A N 1
ATOM 1068 C CA . LEU A 1 129 ? -4.357 -1.255 9.239 1.00 94.25 129 LEU A CA 1
ATOM 1069 C C . LEU A 1 129 ? -4.041 0.183 9.666 1.00 94.25 129 LEU A C 1
ATOM 1071 O O . LEU A 1 129 ? -4.924 0.925 10.095 1.00 94.25 129 LEU A O 1
ATOM 1075 N N . ARG A 1 130 ? -2.799 0.626 9.450 1.00 94.25 130 ARG A N 1
ATOM 1076 C CA . ARG A 1 130 ? -2.379 2.003 9.758 1.00 94.25 130 ARG A CA 1
ATOM 1077 C C . ARG A 1 130 ? -3.123 3.040 8.921 1.00 94.25 130 ARG A C 1
ATOM 1079 O O . ARG A 1 130 ? -3.406 4.137 9.403 1.00 94.25 130 ARG A O 1
ATOM 1086 N N . GLY A 1 131 ? -3.434 2.708 7.670 1.00 93.38 131 GLY A N 1
ATOM 1087 C CA . GLY A 1 131 ? -4.271 3.523 6.798 1.00 93.38 131 GLY A CA 1
ATOM 1088 C C . GLY A 1 131 ? -5.675 3.709 7.371 1.00 93.38 131 GLY A C 1
ATOM 1089 O O . GLY A 1 131 ? -6.144 4.840 7.459 1.00 93.38 131 GLY A O 1
ATOM 1090 N N . ILE A 1 132 ? -6.316 2.632 7.831 1.00 94.06 132 ILE A N 1
ATOM 1091 C CA . ILE A 1 132 ? -7.655 2.668 8.441 1.00 94.06 132 ILE A CA 1
ATOM 1092 C C . ILE A 1 132 ? -7.655 3.511 9.721 1.00 94.06 132 ILE A C 1
ATOM 1094 O O . ILE A 1 132 ? -8.506 4.390 9.886 1.00 94.06 132 ILE A O 1
ATOM 1098 N N . GLU A 1 133 ? -6.678 3.305 10.606 1.00 93.81 133 GLU A N 1
ATOM 1099 C CA . GLU A 1 133 ? -6.544 4.091 11.837 1.00 93.81 133 GLU A CA 1
ATOM 1100 C C . GLU A 1 133 ? -6.384 5.584 11.544 1.00 93.81 133 GLU A C 1
ATOM 1102 O O . GLU A 1 133 ? -7.039 6.428 12.162 1.00 93.81 133 GLU A O 1
ATOM 1107 N N . ARG A 1 134 ? -5.518 5.926 10.583 1.00 93.06 134 ARG A N 1
ATOM 1108 C CA . ARG A 1 134 ? -5.276 7.316 10.195 1.00 93.06 134 ARG A CA 1
ATOM 1109 C C . ARG A 1 134 ? -6.513 7.938 9.556 1.00 93.06 134 ARG A C 1
ATOM 1111 O O . ARG A 1 134 ? -6.848 9.068 9.897 1.00 93.06 134 ARG A O 1
ATOM 1118 N N . TYR A 1 135 ? -7.199 7.213 8.674 1.00 92.88 135 TYR A N 1
ATOM 1119 C CA . TYR A 1 135 ? -8.430 7.680 8.038 1.00 92.88 135 TYR A CA 1
ATOM 1120 C C . TYR A 1 135 ? -9.497 7.987 9.091 1.00 92.88 135 TYR A C 1
ATOM 1122 O O . TYR A 1 135 ? -10.066 9.074 9.095 1.00 92.88 135 TYR A O 1
ATOM 1130 N N . THR A 1 136 ? -9.678 7.082 10.053 1.00 92.81 136 THR A N 1
ATOM 1131 C CA . THR A 1 136 ? -10.624 7.253 11.163 1.00 92.81 136 THR A CA 1
ATOM 1132 C C . THR A 1 136 ? -10.284 8.468 12.026 1.00 92.81 136 THR A C 1
ATOM 1134 O O . THR A 1 136 ? -11.173 9.242 12.372 1.00 92.81 136 THR A O 1
ATOM 1137 N N . LYS A 1 137 ? -9.000 8.674 12.358 1.00 92.56 137 LYS A N 1
ATOM 1138 C CA . LYS A 1 137 ? -8.548 9.853 13.118 1.00 92.56 137 LYS A CA 1
ATOM 1139 C C . LYS A 1 137 ? -8.829 11.160 12.379 1.00 92.56 137 LYS A C 1
ATOM 1141 O O . LYS A 1 137 ? -9.294 12.104 13.003 1.00 92.56 137 LYS A O 1
ATOM 1146 N N . ILE A 1 138 ? -8.578 11.205 11.068 1.00 90.62 138 ILE A N 1
ATOM 1147 C CA . ILE A 1 138 ? -8.867 12.386 10.244 1.00 90.62 138 ILE A CA 1
ATOM 1148 C C . ILE A 1 138 ? -10.371 12.665 10.244 1.00 90.62 138 ILE A C 1
ATOM 1150 O O . ILE A 1 138 ? -10.770 13.783 10.539 1.00 90.62 138 ILE A O 1
ATOM 1154 N N . GLN A 1 139 ? -11.205 11.651 9.990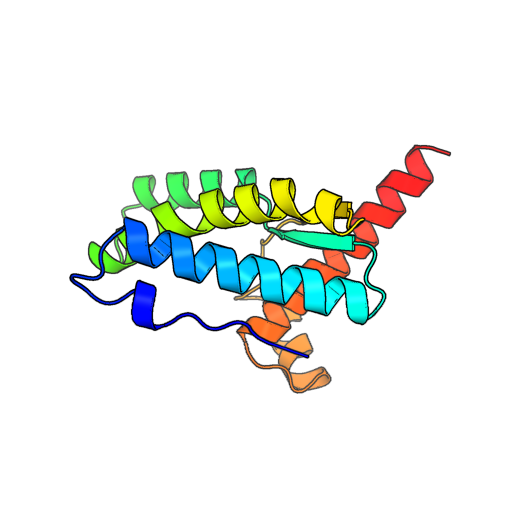 1.00 87.69 139 GLN A N 1
ATOM 1155 C CA . GLN A 1 139 ? -12.663 11.814 9.988 1.00 87.69 139 GLN A CA 1
ATOM 1156 C C . GLN A 1 139 ? -13.178 12.366 11.324 1.00 87.69 139 GLN A C 1
ATOM 1158 O O . GLN A 1 139 ? -13.916 13.340 11.325 1.00 87.69 139 GLN A O 1
ATOM 1163 N N . LYS A 1 140 ? -12.717 11.821 12.459 1.00 89.19 140 LYS A N 1
ATOM 1164 C CA . LYS A 1 140 ? -13.096 12.301 13.801 1.00 89.19 140 LYS A CA 1
ATOM 1165 C C . LYS A 1 140 ? -12.648 13.729 14.116 1.00 89.19 140 LYS A C 1
ATOM 1167 O O . LYS A 1 140 ? -13.252 14.351 14.969 1.00 89.19 140 LYS A O 1
ATOM 1172 N N . ALA A 1 141 ? -11.574 14.211 13.495 1.00 86.69 141 ALA A N 1
ATOM 1173 C CA . ALA A 1 141 ? -11.071 15.570 13.703 1.00 86.69 141 ALA A CA 1
ATOM 1174 C C . ALA A 1 141 ? -11.739 16.607 12.784 1.00 86.69 141 ALA A C 1
ATOM 1176 O O . ALA A 1 141 ? -11.513 17.800 12.955 1.00 86.69 141 ALA A O 1
ATOM 1177 N N . THR A 1 142 ? -12.492 16.152 11.777 1.00 79.44 142 THR A N 1
ATOM 1178 C CA . THR A 1 142 ? -13.171 17.022 10.801 1.00 79.44 142 THR A CA 1
ATOM 1179 C C . THR A 1 142 ? -14.666 17.192 11.117 1.00 79.44 142 THR A C 1
ATOM 1181 O O . THR A 1 142 ? -15.326 18.003 10.474 1.00 79.44 142 THR A O 1
ATOM 1184 N N . VAL A 1 143 ? -15.188 16.416 12.076 1.00 62.78 143 VAL A N 1
ATOM 1185 C CA . VAL A 1 143 ? -16.545 16.502 12.649 1.00 62.78 143 VAL A CA 1
ATOM 1186 C C . VAL A 1 143 ? -16.458 17.246 13.972 1.00 62.78 143 VAL A C 1
ATOM 1188 O O . VAL A 1 143 ? -17.337 18.097 14.212 1.00 62.78 143 VAL A O 1
#